Protein AF-A0AA50WUF5-F1 (afdb_monomer)

Solvent-accessible surface area (backbone atoms only — not comparable to full-atom values): 9816 Å² total; per-residue (Å²): 134,80,92,55,94,69,92,58,97,55,48,72,64,52,50,52,52,47,51,54,52,47,39,70,76,68,34,81,73,72,69,80,71,78,75,94,75,90,90,79,94,76,94,74,91,75,82,83,74,83,72,83,68,77,76,70,78,76,73,80,79,81,84,74,58,58,71,57,54,52,48,53,53,51,52,51,52,47,52,75,73,39,92,47,45,69,60,32,51,54,57,56,68,69,51,87,71,57,95,78,47,63,50,56,52,52,50,50,52,50,52,60,49,67,72,42,96,62,89,59,70,53,55,59,53,35,53,50,51,48,38,71,75,39,68,77,50,44,59,46,51,55,50,51,52,53,51,52,64,75,73,106

Mean predicted aligned error: 15.77 Å

Structure (mmCIF, N/CA/C/O backbone):
data_AF-A0AA50WUF5-F1
#
_entry.id   AF-A0AA50WUF5-F1
#
loop_
_atom_site.group_PDB
_atom_site.id
_atom_site.type_symbol
_atom_site.label_atom_id
_atom_site.label_alt_id
_atom_site.label_comp_id
_atom_site.label_asym_id
_atom_site.label_entity_id
_atom_site.label_seq_id
_atom_site.pdbx_PDB_ins_code
_atom_site.Cartn_x
_atom_site.Cartn_y
_atom_site.Cartn_z
_atom_site.occupancy
_atom_site.B_iso_or_equiv
_atom_site.auth_seq_id
_atom_site.auth_comp_id
_atom_site.auth_asym_id
_atom_site.auth_atom_id
_atom_site.pdbx_PDB_model_num
ATOM 1 N N . ILE A 1 1 ? -40.515 23.391 14.500 1.00 57.47 1 ILE A N 1
ATOM 2 C CA . ILE A 1 1 ? -40.532 24.456 15.541 1.00 57.47 1 ILE A CA 1
ATOM 3 C C . ILE A 1 1 ? -40.139 23.826 16.877 1.00 57.47 1 ILE A C 1
ATOM 5 O O . ILE A 1 1 ? -40.930 23.813 17.814 1.00 57.47 1 ILE A O 1
ATOM 9 N N . THR A 1 2 ? -38.950 23.233 16.916 1.00 65.38 2 THR A N 1
ATOM 10 C CA . THR A 1 2 ? -38.366 22.548 18.081 1.00 65.38 2 THR A CA 1
ATOM 11 C C . THR A 1 2 ? -37.285 23.400 18.749 1.00 65.38 2 THR A C 1
ATOM 13 O O . THR A 1 2 ? -36.990 23.178 19.910 1.00 65.38 2 THR A O 1
ATOM 16 N N . ASP A 1 3 ? -36.791 24.439 18.068 1.00 73.56 3 ASP A N 1
ATOM 17 C CA . ASP A 1 3 ? -35.808 25.406 18.589 1.00 73.56 3 ASP A CA 1
ATOM 18 C C . ASP A 1 3 ? -36.419 26.578 19.382 1.00 73.56 3 ASP A C 1
ATOM 20 O O . ASP A 1 3 ? -35.781 27.609 19.569 1.00 73.56 3 ASP A O 1
ATOM 24 N N . VAL A 1 4 ? -37.682 26.478 19.809 1.00 82.56 4 VAL A N 1
ATOM 25 C CA . VAL A 1 4 ? -38.348 27.532 20.593 1.00 82.56 4 VAL A CA 1
ATOM 26 C C . VAL A 1 4 ? -38.944 26.906 21.839 1.00 82.56 4 VAL A C 1
ATOM 28 O O . VAL A 1 4 ? -39.746 25.978 21.724 1.00 82.56 4 VAL A O 1
ATOM 31 N N . PHE A 1 5 ? -38.571 27.441 23.005 1.00 86.12 5 PHE A N 1
ATOM 32 C CA . PHE A 1 5 ? -39.088 27.001 24.296 1.00 86.12 5 PHE A CA 1
ATOM 33 C C . PHE A 1 5 ? -40.611 27.119 24.338 1.00 86.12 5 PHE A C 1
ATOM 35 O O . PHE A 1 5 ? -41.189 28.149 23.977 1.00 86.12 5 PHE A O 1
ATOM 42 N N . LYS A 1 6 ? -41.258 26.042 24.771 1.00 86.19 6 LYS A N 1
ATOM 43 C CA . LYS A 1 6 ? -42.704 25.949 24.934 1.00 86.19 6 LYS A CA 1
ATOM 44 C C . LYS A 1 6 ? -42.992 25.161 26.196 1.00 86.19 6 LYS A C 1
ATOM 46 O O . LYS A 1 6 ? -42.237 24.259 26.542 1.00 86.19 6 LYS A O 1
ATOM 51 N N . PHE A 1 7 ? -44.094 25.508 26.844 1.00 88.12 7 PHE A N 1
ATOM 52 C CA . PHE A 1 7 ? -44.606 24.742 27.967 1.00 88.12 7 PHE A CA 1
ATOM 53 C C . PHE A 1 7 ? -44.947 23.316 27.513 1.00 88.12 7 PHE A C 1
ATOM 55 O O . PHE A 1 7 ? -45.600 23.145 26.480 1.00 88.12 7 PHE A O 1
ATOM 62 N N . ASP A 1 8 ? -44.476 22.326 28.267 1.00 90.00 8 ASP A N 1
ATOM 63 C CA . ASP A 1 8 ? -44.750 20.908 28.044 1.00 90.00 8 ASP A CA 1
ATOM 64 C C . ASP A 1 8 ? -45.626 20.383 29.186 1.00 90.00 8 ASP A C 1
ATOM 66 O O . ASP A 1 8 ? -45.171 20.271 30.323 1.00 90.00 8 ASP A O 1
ATOM 70 N N . ASP A 1 9 ? -46.876 20.033 28.875 1.00 91.19 9 ASP A N 1
ATOM 71 C CA . ASP A 1 9 ? -47.825 19.453 29.835 1.00 91.19 9 ASP A CA 1
ATOM 72 C C . ASP A 1 9 ? -47.337 18.105 30.408 1.00 91.19 9 ASP A C 1
ATOM 74 O O . ASP A 1 9 ? -47.843 17.648 31.430 1.00 91.19 9 ASP A O 1
ATOM 78 N N . LYS A 1 10 ? -46.371 17.446 29.747 1.00 90.94 10 LYS A N 1
ATOM 79 C CA . LYS A 1 10 ? -45.786 16.155 30.145 1.00 90.94 10 LYS A CA 1
ATOM 80 C C . LYS A 1 10 ? -44.330 16.271 30.592 1.00 90.94 10 LYS A C 1
ATOM 82 O O . LYS A 1 10 ? -43.596 15.282 30.533 1.00 90.94 10 LYS A O 1
ATOM 87 N N . TYR A 1 11 ? -43.915 17.457 31.033 1.00 89.06 11 TYR A N 1
ATOM 88 C CA . TYR A 1 11 ? -42.544 17.725 31.461 1.00 89.06 11 TYR A CA 1
ATOM 89 C C . TYR A 1 11 ? -42.022 16.674 32.453 1.00 89.06 11 TYR A C 1
ATOM 91 O O . TYR A 1 11 ? -40.993 16.061 32.188 1.00 89.06 11 TYR A O 1
ATOM 99 N N . GLU A 1 12 ? -42.773 16.385 33.522 1.00 89.38 12 GLU A N 1
ATOM 100 C CA . GLU A 1 12 ? -42.363 15.427 34.563 1.00 89.38 12 GLU A CA 1
ATOM 101 C C . GLU A 1 12 ? -42.099 14.018 34.003 1.00 89.38 12 GLU A C 1
ATOM 103 O O . GLU A 1 12 ? -41.087 13.392 34.318 1.00 89.38 12 GLU A O 1
ATOM 108 N N . GLU A 1 13 ? -42.970 13.513 33.121 1.00 91.94 13 GLU A N 1
ATOM 109 C CA . GLU A 1 13 ? -42.787 12.193 32.503 1.00 91.94 13 GLU A CA 1
ATOM 110 C C . GLU A 1 13 ? -41.588 12.163 31.548 1.00 91.94 13 GLU A C 1
ATOM 112 O O . GLU A 1 13 ? -40.880 11.157 31.453 1.00 91.94 13 GLU A O 1
ATOM 117 N N . ASN A 1 14 ? -41.390 13.238 30.784 1.00 88.12 14 ASN A N 1
ATOM 118 C CA . ASN A 1 14 ? -40.313 13.338 29.805 1.00 88.12 14 ASN A CA 1
ATOM 119 C C . ASN A 1 14 ? -38.953 13.507 30.491 1.00 88.12 14 ASN A C 1
ATOM 121 O O . ASN A 1 14 ? -37.978 12.887 30.065 1.00 88.12 14 ASN A O 1
ATOM 125 N N . GLU A 1 15 ? -38.902 14.262 31.586 1.00 90.56 15 GLU A N 1
ATOM 126 C CA . GLU A 1 15 ? -37.714 14.425 32.418 1.00 90.56 15 GLU A CA 1
ATOM 127 C C . GLU A 1 15 ? -37.311 13.096 33.072 1.00 90.56 15 GLU A C 1
ATOM 129 O O . GLU A 1 15 ? -36.149 12.705 33.004 1.00 90.56 15 GLU A O 1
ATOM 134 N N . GLN A 1 16 ? -38.263 12.331 33.620 1.00 89.38 16 GLN A N 1
ATOM 135 C CA . GLN A 1 16 ? -37.982 11.010 34.201 1.00 89.38 16 GLN A CA 1
ATOM 136 C C . GLN A 1 16 ? -37.456 10.006 33.166 1.00 89.38 16 GLN A C 1
ATOM 138 O O . GLN A 1 16 ? -36.505 9.264 33.438 1.00 89.38 16 GLN A O 1
ATOM 143 N N . LYS A 1 17 ? -38.040 9.990 31.959 1.00 91.06 17 LYS A N 1
ATOM 144 C CA . LYS A 1 17 ? -37.539 9.170 30.842 1.00 91.06 17 LYS A CA 1
ATOM 145 C C . LYS A 1 17 ? -36.128 9.588 30.446 1.00 91.06 17 LYS A C 1
ATOM 147 O O . LYS A 1 17 ? -35.2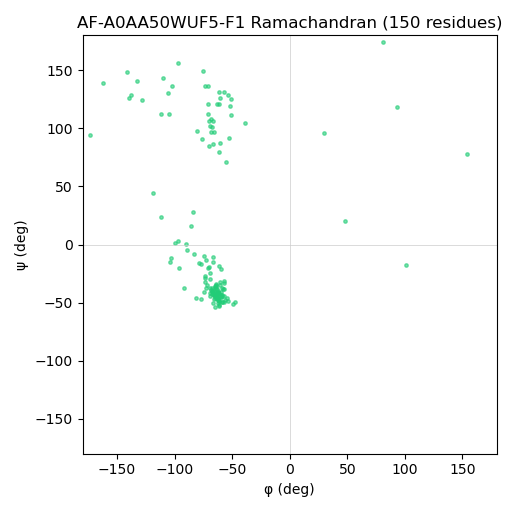88 8.721 30.222 1.00 91.06 17 LYS A O 1
ATOM 152 N N . TYR A 1 18 ? -35.863 10.894 30.396 1.00 86.69 18 TYR A N 1
ATOM 153 C CA . TYR A 1 18 ? -34.540 11.422 30.088 1.00 86.69 18 TYR A CA 1
ATOM 154 C C . TYR A 1 18 ? -33.514 11.046 31.161 1.00 86.69 18 TYR A C 1
ATOM 156 O O . TYR A 1 18 ? -32.456 10.541 30.811 1.00 86.69 18 TYR A O 1
ATOM 164 N N . LYS A 1 19 ? -33.837 11.195 32.452 1.00 87.50 19 LYS A N 1
ATOM 165 C CA . LYS A 1 19 ? -32.963 10.800 33.573 1.00 87.50 19 LYS A CA 1
ATOM 166 C C . LYS A 1 19 ? -32.634 9.312 33.543 1.00 87.50 19 LYS A C 1
ATOM 168 O O . LYS A 1 19 ? -31.473 8.929 33.652 1.00 87.50 19 LYS A O 1
ATOM 173 N N . THR A 1 20 ? -33.643 8.472 33.311 1.00 88.50 20 THR A N 1
ATOM 174 C CA . THR A 1 20 ? -33.460 7.016 33.202 1.00 88.50 20 THR A CA 1
ATOM 175 C C . THR A 1 20 ? -32.530 6.664 32.040 1.00 88.50 20 THR A C 1
ATOM 177 O O . THR A 1 20 ? -31.569 5.921 32.224 1.00 88.50 20 THR A O 1
ATOM 180 N N . LEU A 1 21 ? -32.776 7.247 30.863 1.00 84.75 21 LEU A N 1
ATOM 181 C CA . LEU A 1 21 ? -31.966 7.025 29.666 1.00 84.75 21 LEU A CA 1
ATOM 182 C C . LEU A 1 21 ? -30.539 7.578 29.824 1.00 84.75 21 LEU A C 1
ATOM 184 O O . LEU A 1 21 ? -29.578 6.941 29.410 1.00 84.75 21 LEU A O 1
ATOM 188 N N . SER A 1 22 ? -30.392 8.745 30.451 1.00 83.88 22 SER A N 1
ATOM 189 C CA . SER A 1 22 ? -29.101 9.380 30.729 1.00 83.88 22 SER A CA 1
ATOM 190 C C . SER A 1 22 ? -28.251 8.508 31.650 1.00 83.88 22 SER A C 1
ATOM 192 O O . SER A 1 22 ? -27.105 8.204 31.326 1.00 83.88 22 SER A O 1
ATOM 194 N N . LYS A 1 23 ? -28.838 8.011 32.745 1.00 85.38 23 LYS A N 1
ATOM 195 C CA . LYS A 1 23 ? -28.173 7.111 33.696 1.00 85.38 23 LYS A CA 1
ATOM 196 C C . LYS A 1 23 ? -27.788 5.771 33.065 1.00 85.38 23 LYS A C 1
ATOM 198 O O . LYS A 1 23 ? -26.748 5.216 33.404 1.00 85.38 23 LYS A O 1
ATOM 203 N N . GLU A 1 24 ? -28.604 5.256 32.146 1.00 84.31 24 GLU A N 1
ATOM 204 C CA . GLU A 1 24 ? -28.301 4.033 31.395 1.00 84.31 24 GLU A CA 1
ATOM 205 C C . GLU A 1 24 ? -27.115 4.217 30.435 1.00 84.31 24 GLU A C 1
ATOM 207 O O . GLU A 1 24 ? -26.271 3.329 30.329 1.00 84.31 24 GLU A O 1
ATOM 212 N N . ILE A 1 25 ? -27.031 5.366 29.756 1.00 82.12 25 ILE A N 1
ATOM 213 C CA . ILE A 1 25 ? -26.000 5.632 28.742 1.00 82.12 25 ILE A CA 1
ATOM 214 C C . ILE A 1 25 ? -24.675 6.079 29.373 1.00 82.12 25 ILE A C 1
ATOM 216 O O . ILE A 1 25 ? -23.616 5.613 28.958 1.00 82.12 25 ILE A O 1
ATOM 220 N N . LEU A 1 26 ? -24.723 7.005 30.334 1.00 79.00 26 LEU A N 1
ATOM 221 C CA . LEU A 1 26 ? -23.547 7.690 30.885 1.00 79.00 26 LEU A CA 1
ATOM 222 C C . LEU A 1 26 ? -23.118 7.159 32.262 1.00 79.00 26 LEU A C 1
ATOM 224 O O . LEU A 1 26 ? -22.015 7.464 32.705 1.00 79.00 26 LEU A O 1
ATOM 228 N N . GLY A 1 27 ? -23.943 6.343 32.922 1.00 68.50 27 GLY A N 1
ATOM 229 C CA . GLY A 1 27 ? -23.699 5.886 34.293 1.00 68.50 27 GLY A CA 1
ATOM 230 C C . GLY A 1 27 ? -24.114 6.911 35.358 1.00 68.50 27 GLY A C 1
ATOM 231 O O . GLY A 1 27 ? -24.527 8.030 35.056 1.00 68.50 27 GLY A O 1
ATOM 232 N N . SER A 1 28 ? -24.037 6.515 36.633 1.00 62.28 28 SER A N 1
ATOM 233 C CA . SER A 1 28 ? -24.455 7.317 37.799 1.00 62.28 28 SER A CA 1
ATOM 234 C C . SER A 1 28 ? -23.610 8.569 38.064 1.00 62.28 28 SER A C 1
ATOM 236 O O . SER A 1 28 ? -24.027 9.407 38.854 1.00 62.28 28 SER A O 1
ATOM 238 N N . GLU A 1 29 ? -22.468 8.735 37.392 1.00 55.31 29 GLU A N 1
ATOM 239 C CA . GLU A 1 29 ? -21.614 9.930 37.495 1.00 55.31 29 GLU A CA 1
ATOM 240 C C . GLU A 1 29 ? -22.203 11.173 36.810 1.00 55.31 29 GLU A C 1
ATOM 242 O O . GLU A 1 29 ? -21.731 12.278 37.047 1.00 55.31 29 GLU A O 1
ATOM 247 N N . ALA A 1 30 ? -23.239 11.032 35.978 1.00 52.88 30 ALA A N 1
ATOM 248 C CA . ALA A 1 30 ? -23.829 12.170 35.270 1.00 52.88 30 ALA A CA 1
ATOM 249 C C . ALA A 1 30 ? -24.696 13.089 36.158 1.00 52.88 30 ALA A C 1
ATOM 251 O O . ALA A 1 30 ? -25.087 14.161 35.702 1.00 52.88 30 ALA A O 1
ATOM 252 N N . GLU A 1 31 ? -25.007 12.687 37.398 1.00 53.62 31 GLU A N 1
ATOM 253 C CA . GLU A 1 31 ? -25.853 13.467 38.320 1.00 53.62 31 GLU A CA 1
ATOM 254 C C . GLU A 1 31 ? -25.052 14.268 39.367 1.00 53.62 31 GLU A C 1
ATOM 256 O O . GLU A 1 31 ? -25.643 14.994 40.155 1.00 53.62 31 GLU A O 1
ATOM 261 N N . SER A 1 32 ? -23.713 14.232 39.351 1.00 50.78 32 SER A N 1
ATOM 262 C CA . SER A 1 32 ? -22.855 15.048 40.238 1.00 50.78 32 SER A CA 1
ATOM 263 C C . SER A 1 32 ? -22.605 16.474 39.713 1.00 50.78 32 SER A C 1
ATOM 265 O O . SER A 1 32 ? -21.582 17.096 39.993 1.00 50.78 32 SER A O 1
ATOM 267 N N . GLY A 1 33 ? -23.550 16.998 38.932 1.00 47.78 33 GLY A N 1
ATOM 268 C CA . GLY A 1 33 ? -23.550 18.357 38.396 1.00 47.78 33 GLY A CA 1
ATOM 269 C C . GLY A 1 33 ? -24.751 19.158 38.887 1.00 47.78 33 GLY A C 1
ATOM 270 O O . GLY A 1 33 ? -25.410 19.804 38.076 1.00 47.78 33 GLY A O 1
ATOM 271 N N . GLU A 1 34 ? -25.079 19.076 40.180 1.00 44.16 34 GLU A N 1
ATOM 272 C CA . GLU A 1 34 ? -26.062 19.972 40.793 1.00 44.16 34 GLU A CA 1
ATOM 273 C C . GLU A 1 34 ? -25.489 21.399 40.879 1.00 44.16 34 GLU A C 1
ATOM 275 O O . GLU A 1 34 ? -24.569 21.692 41.635 1.00 44.16 34 GLU A O 1
ATOM 280 N N . GLU A 1 35 ? -26.020 22.243 39.995 1.00 39.78 35 GLU A N 1
ATOM 281 C CA . GLU A 1 35 ? -26.230 23.694 40.085 1.00 39.78 35 GLU A CA 1
ATOM 282 C C . GLU A 1 35 ? -25.256 24.526 40.950 1.00 39.78 35 GLU A C 1
ATOM 284 O O . GLU A 1 35 ? -25.460 24.752 42.141 1.00 39.78 35 GLU A O 1
ATOM 289 N N . ASP A 1 36 ? -24.247 25.111 40.294 1.00 40.56 36 ASP A N 1
ATOM 290 C CA . ASP A 1 36 ? -23.452 26.221 40.835 1.00 40.56 36 ASP A CA 1
ATOM 291 C C . ASP A 1 36 ? -24.317 27.499 40.935 1.00 40.56 36 ASP A C 1
ATOM 293 O O . ASP A 1 36 ? -24.663 28.131 39.932 1.00 40.56 36 ASP A O 1
ATOM 297 N N . GLY A 1 37 ? -24.674 27.877 42.166 1.00 36.06 37 GLY A N 1
ATOM 298 C CA . GLY A 1 37 ? -25.304 29.150 42.530 1.00 36.06 37 GLY A CA 1
ATOM 299 C C . GLY A 1 37 ? -25.177 29.420 44.041 1.00 36.06 37 GLY A C 1
ATOM 300 O O . GLY A 1 37 ? -25.277 28.487 44.828 1.00 36.06 37 GLY A O 1
ATOM 301 N N . PRO A 1 38 ? -24.891 30.662 44.484 1.00 53.97 38 PRO A N 1
ATOM 302 C CA . PRO A 1 38 ? -23.829 30.902 45.463 1.00 53.97 38 PRO A CA 1
ATOM 303 C C . PRO A 1 38 ? -24.283 31.030 46.930 1.00 53.97 38 PRO A C 1
ATOM 305 O O . PRO A 1 38 ? -25.367 31.530 47.213 1.00 53.97 38 PRO A O 1
ATOM 308 N N . ASP A 1 39 ? -23.319 30.750 47.817 1.00 41.38 39 ASP A N 1
ATOM 309 C CA . ASP A 1 39 ? -23.209 31.118 49.244 1.00 41.38 39 ASP A CA 1
ATOM 310 C C . ASP A 1 39 ? -23.735 30.113 50.290 1.00 41.38 39 ASP A C 1
ATOM 312 O O . ASP A 1 39 ? -24.925 29.825 50.379 1.00 41.38 39 ASP A O 1
ATOM 316 N N . GLY A 1 40 ? -22.823 29.632 51.148 1.00 36.78 40 GLY A N 1
ATOM 317 C CA . GLY A 1 40 ? -23.166 28.820 52.320 1.00 36.78 40 GLY A CA 1
ATOM 318 C C . GLY A 1 40 ? -22.062 27.880 52.808 1.00 36.78 40 GLY A C 1
ATOM 319 O O . GLY A 1 40 ? -22.120 26.679 52.586 1.00 36.78 40 GLY A O 1
ATOM 320 N N . SER A 1 41 ? -21.064 28.420 53.510 1.00 49.22 41 SER A N 1
ATOM 321 C CA . SER A 1 41 ? -20.072 27.655 54.284 1.00 49.22 41 SER A CA 1
ATOM 322 C C . SER A 1 41 ? -20.723 26.636 55.236 1.00 49.22 41 SER A C 1
ATOM 324 O O . SER A 1 41 ? -21.460 27.035 56.136 1.00 49.22 41 SER A O 1
ATOM 326 N N . GLY A 1 42 ? -20.343 25.360 55.134 1.00 34.16 42 GLY A N 1
ATOM 327 C CA . GLY A 1 42 ? -20.669 24.327 56.121 1.00 34.16 42 GLY A CA 1
ATOM 328 C C . GLY A 1 42 ? -19.970 23.002 55.823 1.00 34.16 42 GLY A C 1
ATOM 329 O O . GLY A 1 42 ? -20.469 22.207 55.039 1.00 34.16 42 GLY A O 1
ATOM 330 N N . SER A 1 43 ? -18.801 22.783 56.430 1.00 46.25 43 SER A N 1
ATOM 331 C CA . SER A 1 43 ? -18.150 21.471 56.490 1.00 46.25 43 SER A CA 1
ATOM 332 C C . SER A 1 43 ? -19.037 20.482 57.231 1.00 46.25 43 SER A C 1
ATOM 334 O O . SER A 1 43 ? -19.256 20.710 58.416 1.00 46.25 43 SER A O 1
ATOM 336 N N . GLU A 1 44 ? -19.431 19.376 56.598 1.00 34.72 44 GLU A N 1
ATOM 337 C CA . GLU A 1 44 ? -19.709 18.119 57.299 1.00 34.72 44 GLU A CA 1
ATOM 338 C C . GLU A 1 44 ? -19.134 16.937 56.510 1.00 34.72 44 GLU A C 1
ATOM 340 O O . GLU A 1 44 ? -19.284 16.817 55.294 1.00 34.72 44 GLU A O 1
ATOM 345 N N . GLU A 1 45 ? -18.367 16.132 57.240 1.00 45.50 45 GLU A N 1
ATOM 346 C CA . GLU A 1 45 ? -17.604 14.981 56.782 1.00 45.50 45 GLU A CA 1
ATOM 347 C C . GLU A 1 45 ? -18.557 13.913 56.240 1.00 45.50 45 GLU A C 1
ATOM 349 O O . GLU A 1 45 ? -19.442 13.446 56.952 1.00 45.50 45 GLU A O 1
ATOM 354 N N . SER A 1 46 ? -18.391 13.546 54.969 1.00 35.09 46 SER A N 1
ATOM 355 C CA . SER A 1 46 ? -19.123 12.437 54.360 1.00 35.09 46 SER A CA 1
ATOM 356 C C . SER A 1 46 ? -18.167 11.265 54.221 1.00 35.09 46 SER A C 1
ATOM 358 O O . SER A 1 46 ? -17.170 11.345 53.507 1.00 35.09 46 SER A O 1
ATOM 360 N N . GLU A 1 47 ? -18.455 10.224 54.995 1.00 36.91 47 GLU A N 1
ATOM 361 C CA . GLU A 1 47 ? -17.761 8.945 55.017 1.00 36.91 47 GLU A CA 1
ATOM 362 C C . GLU A 1 47 ? -17.663 8.392 53.588 1.00 36.91 47 GLU A C 1
ATOM 364 O O . GLU A 1 47 ? -18.674 8.183 52.917 1.00 36.91 47 GLU A O 1
ATOM 369 N N . GLU A 1 48 ? -16.430 8.204 53.114 1.00 33.59 48 GLU A N 1
ATOM 370 C CA . GLU A 1 48 ? -16.124 7.549 51.844 1.00 33.59 48 GLU A CA 1
ATOM 371 C C . GLU A 1 48 ? -16.525 6.070 51.959 1.00 33.59 48 GLU A C 1
ATOM 373 O O . GLU A 1 48 ? -15.723 5.214 52.339 1.00 33.59 48 GLU A O 1
ATOM 378 N N . GLU A 1 49 ? -17.792 5.755 51.678 1.00 35.72 49 GLU A N 1
ATOM 379 C CA . GLU A 1 49 ? -18.159 4.390 51.324 1.00 35.72 49 GLU A CA 1
ATOM 380 C C . GLU A 1 49 ? -17.502 4.075 49.979 1.00 35.72 49 GLU A C 1
ATOM 382 O O . GLU A 1 49 ? -17.899 4.571 48.924 1.00 35.72 49 GLU A O 1
ATOM 387 N N . GLU A 1 50 ? -16.451 3.259 50.044 1.00 40.06 50 GLU A N 1
ATOM 388 C CA . GLU A 1 50 ? -15.871 2.564 48.903 1.00 40.06 50 GLU A CA 1
ATOM 389 C C . GLU A 1 50 ? -16.923 1.620 48.300 1.00 40.06 50 GLU A C 1
ATOM 391 O O . GLU A 1 50 ? -16.924 0.410 48.540 1.00 40.06 50 GLU A O 1
ATOM 396 N N . GLU A 1 51 ? -17.845 2.166 47.505 1.00 35.78 51 GLU A N 1
ATOM 397 C CA . GLU A 1 51 ? -18.538 1.366 46.509 1.00 35.78 51 GLU A CA 1
ATOM 398 C C . GLU A 1 51 ? -17.511 0.996 45.438 1.00 35.78 51 GLU A C 1
ATOM 400 O O . GLU A 1 51 ? -17.137 1.798 44.578 1.00 35.78 51 GLU A O 1
ATOM 405 N N . ASP A 1 52 ? -17.054 -0.255 45.530 1.00 39.69 52 ASP A N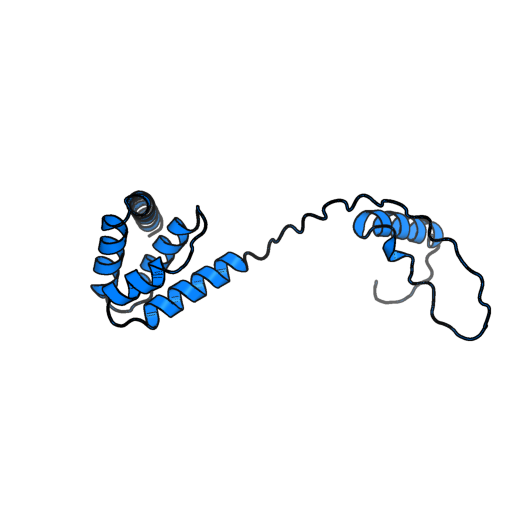 1
ATOM 406 C CA . ASP A 1 52 ? -16.426 -1.055 44.479 1.00 39.69 52 ASP A CA 1
ATOM 407 C C . ASP A 1 52 ? -17.374 -1.116 43.270 1.00 39.69 52 ASP A C 1
ATOM 409 O O . ASP A 1 52 ? -18.045 -2.108 42.983 1.00 39.69 52 ASP A O 1
ATOM 413 N N . GLY A 1 53 ? -17.504 0.021 42.590 1.00 40.38 53 GLY A N 1
ATOM 414 C CA . GLY A 1 53 ? -18.208 0.158 41.339 1.00 40.38 53 GLY A CA 1
ATOM 415 C C . GLY A 1 53 ? -17.396 -0.590 40.308 1.00 40.38 53 GLY A C 1
ATOM 416 O O . GLY A 1 53 ? -16.416 -0.058 39.781 1.00 40.38 53 GLY A O 1
ATOM 417 N N . GLU A 1 54 ? -17.797 -1.837 40.051 1.00 45.38 54 GLU A N 1
ATOM 418 C CA . GLU A 1 54 ? -17.364 -2.627 38.910 1.00 45.38 54 GLU A CA 1
ATOM 419 C C . GLU A 1 54 ? -17.280 -1.690 37.705 1.00 45.38 54 GLU A C 1
ATOM 421 O O . GLU A 1 54 ? -18.301 -1.270 37.149 1.00 45.38 54 GLU A O 1
ATOM 426 N N . LYS A 1 55 ? -16.050 -1.320 37.327 1.00 51.25 55 LYS A N 1
ATOM 427 C CA . LYS A 1 55 ? -15.762 -0.612 36.085 1.00 51.25 55 LYS A CA 1
ATOM 428 C C . LYS A 1 55 ? -16.241 -1.538 34.985 1.00 51.25 55 LYS A C 1
ATOM 430 O O . LYS A 1 55 ? -15.479 -2.381 34.515 1.00 51.25 55 LYS A O 1
ATOM 435 N N . LYS A 1 56 ? -17.523 -1.435 34.617 1.00 54.22 56 LYS A N 1
ATOM 436 C CA . LYS A 1 56 ? -18.044 -2.016 33.389 1.00 54.22 56 LYS A CA 1
ATOM 437 C C . LYS A 1 56 ? -17.091 -1.513 32.337 1.00 54.22 56 LYS A C 1
ATOM 439 O O . LYS A 1 56 ? -17.007 -0.307 32.125 1.00 54.22 56 LYS A O 1
ATOM 444 N N . ASP A 1 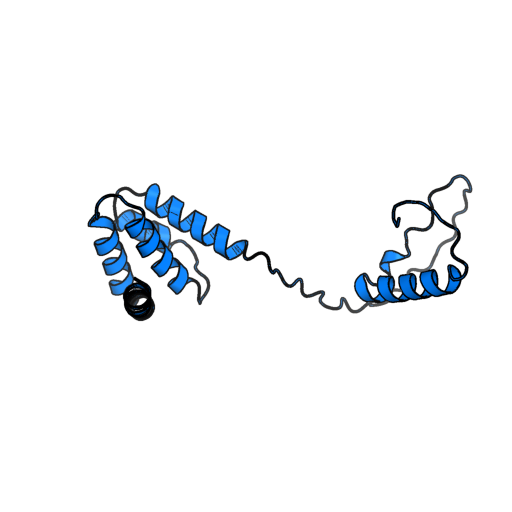57 ? -16.317 -2.441 31.796 1.00 55.84 57 ASP A N 1
ATOM 445 C CA . ASP A 1 57 ? -15.384 -2.222 30.714 1.00 55.84 57 ASP A CA 1
ATOM 446 C C . ASP A 1 57 ? -16.187 -1.556 29.596 1.00 55.84 57 ASP A C 1
ATOM 448 O O . ASP A 1 57 ? -16.906 -2.215 28.841 1.00 55.84 57 ASP A O 1
ATOM 452 N N . MET A 1 58 ? -16.208 -0.219 29.591 1.00 60.00 58 MET A N 1
ATOM 453 C CA . MET A 1 58 ? -16.828 0.567 28.543 1.00 60.00 58 MET A CA 1
ATOM 454 C C . MET A 1 58 ? -15.921 0.348 27.348 1.00 60.00 58 MET A C 1
ATOM 456 O O . MET A 1 58 ? -14.967 1.088 27.117 1.00 60.00 58 MET A O 1
ATOM 460 N N . MET A 1 59 ? -16.175 -0.747 26.636 1.00 67.25 59 MET A N 1
ATOM 461 C CA . MET A 1 59 ? -15.429 -1.141 25.463 1.00 67.25 59 MET A CA 1
ATOM 462 C C . MET A 1 59 ? -15.692 -0.072 24.406 1.00 67.25 59 MET A C 1
ATOM 464 O O . MET A 1 59 ? -16.735 -0.062 23.751 1.00 67.25 59 MET A O 1
ATOM 468 N N . ILE A 1 60 ? -14.776 0.889 24.290 1.00 76.94 60 ILE A N 1
ATOM 469 C CA . ILE A 1 60 ? -14.855 1.949 23.289 1.00 76.94 60 ILE A CA 1
ATOM 470 C C . ILE A 1 60 ? -14.667 1.279 21.928 1.00 76.94 60 ILE A C 1
ATOM 472 O O . ILE A 1 60 ? -13.554 0.931 21.529 1.00 76.94 60 ILE A O 1
ATOM 476 N N . ILE A 1 61 ? -15.775 1.060 21.221 1.00 75.06 61 ILE A N 1
ATOM 477 C CA . ILE A 1 61 ? -15.758 0.519 19.864 1.00 75.06 61 ILE A CA 1
ATOM 478 C C . ILE A 1 61 ? -15.429 1.668 18.913 1.00 75.06 61 ILE A C 1
ATOM 480 O O . ILE A 1 61 ? -16.299 2.448 18.523 1.00 75.06 61 ILE A O 1
ATOM 484 N N . ASP A 1 62 ? -14.158 1.763 18.537 1.00 73.50 62 ASP A N 1
ATOM 485 C CA . ASP A 1 62 ? -13.698 2.717 17.535 1.00 73.50 62 ASP A CA 1
ATOM 486 C C . ASP A 1 62 ? -14.188 2.314 16.132 1.00 73.50 62 ASP A C 1
ATOM 488 O O . ASP A 1 62 ? -13.763 1.306 15.567 1.00 73.50 62 ASP A O 1
ATOM 492 N N . LYS A 1 63 ? -15.094 3.118 15.563 1.00 79.56 63 LYS A N 1
ATOM 493 C CA . LYS A 1 63 ? -15.613 2.966 14.191 1.00 79.56 63 LYS A CA 1
ATOM 494 C C . LYS A 1 63 ? -14.901 3.858 13.167 1.00 79.56 63 LYS A C 1
ATOM 496 O O . LYS A 1 63 ? -15.325 3.906 12.019 1.00 79.56 63 LYS A O 1
ATOM 501 N N . THR A 1 64 ? -13.875 4.608 13.567 1.00 77.25 64 THR A N 1
ATOM 502 C CA . THR A 1 64 ? -13.289 5.671 12.732 1.00 77.25 64 THR A CA 1
ATOM 503 C C . THR A 1 64 ? -12.141 5.208 11.830 1.00 77.25 64 THR A C 1
ATOM 505 O O . THR A 1 64 ? -11.589 6.026 11.100 1.00 77.25 64 THR A O 1
ATOM 508 N N . GLU A 1 65 ? -11.770 3.919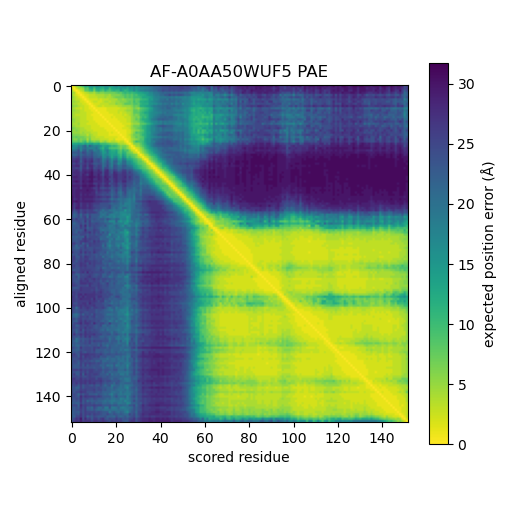 11.866 1.00 82.88 65 GLU A N 1
ATOM 509 C CA . GLU A 1 65 ? -10.673 3.307 11.081 1.00 82.88 65 GLU A CA 1
ATOM 510 C C . GLU A 1 65 ? -9.344 4.098 11.119 1.00 82.88 65 GLU A C 1
ATOM 512 O O . GLU A 1 65 ? -8.455 3.917 10.283 1.00 82.88 65 GLU A O 1
ATOM 517 N N . THR A 1 66 ? -9.163 4.964 12.119 1.00 86.56 66 THR A N 1
ATOM 518 C CA . THR A 1 66 ? -8.055 5.932 12.201 1.00 86.56 66 THR A CA 1
ATOM 519 C C . THR A 1 66 ? -6.693 5.252 12.188 1.00 86.56 66 THR A C 1
ATOM 521 O O . THR A 1 66 ? -5.759 5.725 11.537 1.00 86.56 66 THR A O 1
ATOM 524 N N . ASN A 1 67 ? -6.592 4.097 12.843 1.00 85.69 67 ASN A N 1
ATOM 525 C CA . ASN A 1 67 ? -5.386 3.277 12.864 1.00 85.69 67 ASN A CA 1
ATOM 526 C C . ASN A 1 67 ? -4.994 2.752 11.471 1.00 85.69 67 ASN A C 1
ATOM 528 O O . ASN A 1 67 ? -3.806 2.730 11.145 1.00 85.69 67 ASN A O 1
ATOM 532 N N . LEU A 1 68 ? -5.964 2.364 10.635 1.00 87.50 68 LEU A N 1
ATOM 533 C CA . LEU A 1 68 ? -5.701 1.903 9.266 1.00 87.50 68 LEU A CA 1
ATOM 534 C C . LEU A 1 68 ? -5.231 3.063 8.387 1.00 87.50 68 LEU A C 1
ATOM 536 O O . LEU A 1 68 ? -4.229 2.946 7.684 1.00 87.50 68 LEU A O 1
ATOM 540 N N . VAL A 1 69 ? -5.888 4.220 8.487 1.00 90.75 69 VAL A N 1
ATOM 541 C CA . VAL A 1 69 ? -5.492 5.425 7.739 1.00 90.75 69 VAL A CA 1
ATOM 542 C C . VAL A 1 69 ? -4.082 5.883 8.127 1.00 90.75 69 VAL A C 1
ATOM 544 O O . VAL A 1 69 ? -3.272 6.221 7.259 1.00 90.75 69 VAL A O 1
ATOM 547 N N . ALA A 1 70 ? -3.749 5.857 9.420 1.00 90.88 70 ALA A N 1
ATOM 548 C CA . ALA A 1 70 ? -2.410 6.185 9.903 1.00 90.88 70 ALA A CA 1
ATOM 549 C C . ALA A 1 70 ? -1.348 5.211 9.361 1.00 90.88 70 ALA A C 1
ATOM 551 O O . ALA A 1 70 ? -0.269 5.646 8.940 1.00 90.88 70 ALA A O 1
ATOM 552 N N . LEU A 1 71 ? -1.664 3.912 9.318 1.00 91.19 71 LEU A N 1
ATOM 553 C CA . LEU A 1 71 ? -0.796 2.891 8.736 1.00 91.19 71 LEU A CA 1
ATOM 554 C C . LEU A 1 71 ? -0.544 3.157 7.245 1.00 91.19 71 LEU A C 1
ATOM 556 O O . LEU A 1 71 ? 0.616 3.276 6.843 1.00 91.19 71 LEU A O 1
ATOM 560 N N . ARG A 1 72 ? -1.607 3.337 6.449 1.00 93.44 72 ARG A N 1
ATOM 561 C CA . ARG A 1 72 ? -1.520 3.654 5.011 1.00 93.44 72 ARG A CA 1
ATOM 562 C C . ARG A 1 72 ? -0.638 4.869 4.753 1.00 93.44 72 ARG A C 1
ATOM 564 O O . ARG A 1 72 ? 0.291 4.813 3.948 1.00 93.44 72 ARG A O 1
ATOM 571 N N . ARG A 1 73 ? -0.866 5.953 5.501 1.00 93.31 73 ARG A N 1
ATOM 572 C CA . ARG A 1 73 ? -0.071 7.183 5.395 1.00 93.31 73 ARG A CA 1
ATOM 573 C C . ARG A 1 73 ? 1.406 6.938 5.696 1.00 93.31 73 ARG A C 1
ATOM 575 O O . ARG A 1 73 ? 2.268 7.477 5.007 1.00 93.31 73 ARG A O 1
ATOM 582 N N . THR A 1 74 ? 1.706 6.127 6.705 1.00 93.25 74 THR A N 1
ATOM 583 C CA . THR A 1 74 ? 3.091 5.823 7.090 1.00 93.25 74 THR A CA 1
ATOM 584 C C . THR A 1 74 ? 3.799 5.005 6.011 1.00 93.25 74 THR A C 1
ATOM 586 O O . THR A 1 74 ? 4.935 5.322 5.653 1.00 93.25 74 THR A O 1
ATOM 589 N N . ILE A 1 75 ? 3.120 4.005 5.440 1.00 93.69 75 ILE A N 1
ATOM 590 C CA . ILE A 1 75 ? 3.649 3.185 4.342 1.00 93.69 75 ILE A CA 1
ATOM 591 C C . ILE A 1 75 ? 3.915 4.060 3.112 1.00 93.69 75 ILE A C 1
ATOM 593 O O . ILE A 1 75 ? 5.033 4.067 2.601 1.00 93.69 75 ILE A O 1
ATOM 597 N N . TYR A 1 76 ? 2.933 4.866 2.700 1.00 94.31 76 TYR A N 1
ATOM 598 C CA . TYR A 1 76 ? 3.046 5.771 1.553 1.00 94.31 76 TYR A CA 1
ATOM 599 C C . TYR A 1 76 ? 4.231 6.736 1.686 1.00 94.31 76 TYR A C 1
ATOM 601 O O . TYR A 1 76 ? 5.041 6.885 0.771 1.00 94.31 76 TYR A O 1
ATOM 609 N N . LEU A 1 77 ? 4.380 7.373 2.853 1.00 94.19 77 LEU A N 1
ATOM 610 C CA . LEU A 1 77 ? 5.499 8.282 3.111 1.00 94.19 77 LEU A CA 1
ATOM 611 C C . LEU A 1 77 ? 6.845 7.548 3.117 1.00 94.19 77 LEU A C 1
ATOM 613 O O . LEU A 1 77 ? 7.844 8.092 2.650 1.00 94.19 77 LEU A O 1
ATOM 617 N N . THR A 1 78 ? 6.889 6.314 3.617 1.00 93.81 78 THR A N 1
ATOM 618 C CA . THR A 1 78 ? 8.115 5.504 3.638 1.00 93.81 78 THR A CA 1
ATOM 619 C C . THR A 1 78 ? 8.547 5.103 2.230 1.00 93.81 78 THR A C 1
ATOM 621 O O . THR A 1 78 ? 9.738 5.161 1.920 1.00 93.81 78 THR A O 1
ATOM 624 N N . ILE A 1 79 ? 7.594 4.748 1.365 1.00 93.00 79 ILE A N 1
ATOM 625 C CA . ILE A 1 79 ? 7.847 4.421 -0.042 1.00 93.00 79 ILE A CA 1
ATOM 626 C C . ILE A 1 79 ? 8.356 5.658 -0.785 1.00 93.00 79 ILE A C 1
ATOM 628 O O . ILE A 1 79 ? 9.455 5.628 -1.327 1.00 93.00 79 ILE A O 1
ATOM 632 N N . ASN A 1 80 ? 7.630 6.776 -0.715 1.00 89.88 80 ASN A N 1
ATOM 633 C CA . ASN A 1 80 ? 7.980 7.993 -1.456 1.00 89.88 80 ASN A CA 1
ATOM 634 C C . ASN A 1 80 ? 9.230 8.723 -0.945 1.00 89.88 80 ASN A C 1
ATOM 636 O O . ASN A 1 80 ? 9.807 9.534 -1.663 1.00 89.88 80 ASN A O 1
ATOM 640 N N . SER A 1 81 ? 9.647 8.474 0.298 1.00 92.50 81 SER A N 1
ATOM 641 C CA . SER A 1 81 ? 10.901 9.017 0.841 1.00 92.50 81 SER A CA 1
ATOM 642 C C . SER A 1 81 ? 12.116 8.123 0.589 1.00 92.50 81 SER A C 1
ATOM 644 O O . SER A 1 81 ? 13.231 8.503 0.950 1.00 92.50 81 SER A O 1
ATOM 646 N N . SER A 1 82 ? 11.926 6.937 0.007 1.00 92.06 82 SER A N 1
ATOM 647 C CA . SER A 1 82 ? 13.007 5.994 -0.278 1.00 92.06 82 SER A CA 1
ATOM 648 C C . SER A 1 82 ? 13.381 6.044 -1.756 1.00 92.06 82 SER A C 1
ATOM 650 O O . SER A 1 82 ? 12.513 6.078 -2.619 1.00 92.06 82 SER A O 1
ATOM 652 N N . LEU A 1 83 ? 14.684 6.043 -2.045 1.00 88.31 83 LEU A N 1
ATOM 653 C CA . LEU A 1 83 ? 15.190 6.056 -3.421 1.00 88.31 83 LEU A CA 1
ATOM 654 C C . LEU A 1 83 ? 15.434 4.637 -3.952 1.00 88.31 83 LEU A C 1
ATOM 656 O O . LEU A 1 83 ? 15.192 4.359 -5.123 1.00 88.31 83 LEU A O 1
ATOM 660 N N . ASP A 1 84 ? 15.922 3.746 -3.085 1.00 91.94 84 ASP A N 1
ATOM 661 C CA . ASP A 1 84 ? 16.247 2.362 -3.424 1.00 91.94 84 ASP A CA 1
ATOM 662 C C . ASP A 1 84 ? 15.261 1.381 -2.771 1.00 91.94 84 ASP A C 1
ATOM 664 O O . ASP A 1 84 ? 14.795 1.584 -1.641 1.00 91.94 84 ASP A O 1
ATOM 668 N N . PHE A 1 85 ? 14.927 0.307 -3.489 1.00 91.44 85 PHE A N 1
ATOM 669 C CA . PHE A 1 85 ? 13.961 -0.689 -3.029 1.00 91.44 85 PHE A CA 1
ATOM 670 C C . PHE A 1 85 ? 14.497 -1.502 -1.842 1.00 91.44 85 PHE A C 1
ATOM 672 O O . PHE A 1 85 ? 13.708 -1.918 -0.993 1.00 91.44 85 PHE A O 1
ATOM 679 N N . GLU A 1 86 ? 15.815 -1.711 -1.731 1.00 91.94 86 GLU A N 1
ATOM 680 C CA . GLU A 1 86 ? 16.407 -2.432 -0.599 1.00 91.94 86 GLU A CA 1
ATOM 681 C C . GLU A 1 86 ? 16.309 -1.620 0.693 1.00 91.94 86 GLU A C 1
ATOM 683 O O . GLU A 1 86 ? 15.955 -2.154 1.750 1.00 91.94 86 GLU A O 1
ATOM 688 N N . GLU A 1 87 ? 16.568 -0.313 0.606 1.00 93.19 87 GLU A N 1
ATOM 689 C CA . GLU A 1 87 ? 16.413 0.608 1.730 1.00 93.19 87 GLU A CA 1
ATOM 690 C C . GLU A 1 87 ? 14.945 0.693 2.162 1.00 93.19 87 GLU A C 1
ATOM 692 O O . GLU A 1 87 ? 14.642 0.587 3.355 1.00 93.19 87 GLU A O 1
ATOM 697 N N . CYS A 1 88 ? 14.032 0.824 1.193 1.00 94.31 88 CYS A N 1
ATOM 698 C CA . CYS A 1 88 ? 12.595 0.849 1.446 1.00 94.31 88 CYS A CA 1
ATOM 699 C C . CYS A 1 88 ? 12.131 -0.434 2.151 1.00 94.31 88 CYS A C 1
ATOM 701 O O . CYS A 1 88 ? 11.499 -0.366 3.207 1.00 94.31 88 CYS A O 1
ATOM 703 N N . ALA A 1 89 ? 12.523 -1.606 1.634 1.00 92.75 89 ALA A N 1
ATOM 704 C CA . ALA A 1 89 ? 12.203 -2.893 2.242 1.00 92.75 89 ALA A CA 1
ATOM 705 C C . ALA A 1 89 ? 12.711 -2.976 3.685 1.00 92.75 89 ALA A C 1
ATOM 707 O O . ALA A 1 89 ? 11.981 -3.395 4.579 1.00 92.75 89 ALA A O 1
ATOM 708 N N . HIS A 1 90 ? 13.942 -2.533 3.945 1.00 91.94 90 HIS A N 1
ATOM 709 C CA . HIS A 1 90 ? 14.502 -2.550 5.292 1.00 91.94 90 HIS A CA 1
ATOM 710 C C . HIS A 1 90 ? 13.745 -1.616 6.252 1.00 91.94 90 HIS A C 1
ATOM 712 O O . HIS A 1 90 ? 13.495 -1.998 7.396 1.00 91.94 90 HIS A O 1
ATOM 718 N N . LYS A 1 91 ? 13.348 -0.415 5.811 1.00 92.88 91 LYS A N 1
ATOM 719 C CA . LYS A 1 91 ? 12.536 0.509 6.624 1.00 92.88 91 LYS A CA 1
ATOM 720 C C . LYS A 1 91 ? 11.162 -0.077 6.941 1.00 92.88 91 LYS A C 1
ATOM 722 O O . LYS A 1 91 ? 10.761 -0.075 8.101 1.00 92.88 91 LYS A O 1
ATOM 727 N N . LEU A 1 92 ? 10.482 -0.623 5.937 1.00 91.94 92 LEU A N 1
ATOM 728 C CA . LEU A 1 92 ? 9.159 -1.224 6.094 1.00 91.94 92 LEU A CA 1
ATOM 729 C C . LEU A 1 92 ? 9.194 -2.464 6.999 1.00 91.94 92 LEU A C 1
ATOM 731 O O . LEU A 1 92 ? 8.309 -2.639 7.823 1.00 91.94 92 LEU A O 1
ATOM 735 N N . MET A 1 93 ? 10.254 -3.274 6.942 1.00 88.44 93 MET A N 1
ATOM 736 C CA . MET A 1 93 ? 10.412 -4.442 7.824 1.00 88.44 93 MET A CA 1
ATOM 737 C C . MET A 1 93 ? 10.693 -4.077 9.287 1.00 88.44 93 MET A C 1
ATOM 739 O O . MET A 1 93 ? 10.497 -4.903 10.175 1.00 88.44 93 MET A O 1
ATOM 743 N N . LYS A 1 94 ? 11.153 -2.850 9.559 1.00 88.19 94 LYS A N 1
ATOM 744 C CA . LYS A 1 94 ? 11.271 -2.333 10.931 1.00 88.19 94 LYS A CA 1
ATOM 745 C C . LYS A 1 94 ? 9.932 -1.871 11.500 1.00 88.19 94 LYS A C 1
ATOM 747 O O . LYS A 1 94 ? 9.834 -1.696 12.714 1.00 88.19 94 LYS A O 1
ATOM 752 N N . MET A 1 95 ? 8.920 -1.663 10.657 1.00 84.75 95 MET A N 1
ATOM 753 C CA . MET A 1 95 ? 7.573 -1.380 11.132 1.00 84.75 95 MET A CA 1
ATOM 754 C C . MET A 1 95 ? 7.004 -2.663 11.737 1.00 84.75 95 MET A C 1
ATOM 756 O O . MET A 1 95 ? 6.918 -3.696 11.078 1.00 84.75 95 MET A O 1
ATOM 760 N N . GLN A 1 96 ? 6.641 -2.613 13.016 1.00 76.62 96 GLN A N 1
ATOM 761 C CA . GLN A 1 96 ? 5.989 -3.734 13.686 1.00 76.62 96 GLN A CA 1
ATOM 762 C C . GLN A 1 96 ? 4.528 -3.784 13.239 1.00 76.62 96 GLN A C 1
ATOM 764 O O . GLN A 1 96 ? 3.667 -3.121 13.816 1.00 76.62 96 GLN A O 1
ATOM 769 N N . LEU A 1 97 ? 4.272 -4.532 12.168 1.00 80.25 97 LEU A N 1
ATOM 770 C CA . LEU A 1 97 ? 2.922 -4.781 11.677 1.00 80.25 97 LEU A CA 1
ATOM 771 C C . LEU A 1 97 ? 2.214 -5.760 12.613 1.00 80.25 97 LEU A C 1
ATOM 773 O O . LEU A 1 97 ? 2.799 -6.751 13.057 1.00 80.25 97 LEU A O 1
ATOM 777 N N . LYS A 1 98 ? 0.952 -5.467 12.929 1.00 82.88 98 LYS A N 1
ATOM 778 C CA . LYS A 1 98 ? 0.099 -6.425 13.635 1.00 82.88 98 LYS A CA 1
ATOM 779 C C . LYS A 1 98 ? -0.342 -7.520 12.655 1.00 82.88 98 LYS A C 1
ATOM 781 O O . LYS A 1 98 ? -0.553 -7.205 11.483 1.00 82.88 98 LYS A O 1
ATOM 786 N N . PRO A 1 99 ? -0.562 -8.760 13.127 1.00 77.88 99 PRO A N 1
ATOM 787 C CA . PRO A 1 99 ? -1.110 -9.819 12.287 1.00 77.88 99 PRO A CA 1
ATOM 788 C C . PRO A 1 99 ? -2.422 -9.375 11.625 1.00 77.88 99 PRO A C 1
ATOM 790 O O . PRO A 1 99 ? -3.324 -8.887 12.306 1.00 77.88 99 PRO A O 1
ATOM 793 N N . GLY A 1 100 ? -2.513 -9.527 10.307 1.00 82.69 100 GLY A N 1
ATOM 794 C CA . GLY A 1 100 ? -3.632 -9.093 9.466 1.00 82.69 100 GLY A CA 1
ATOM 795 C C . GLY A 1 100 ? -3.381 -7.787 8.702 1.00 82.69 100 GLY A C 1
ATOM 796 O O . GLY A 1 100 ? -4.064 -7.527 7.716 1.00 82.69 100 GLY A O 1
ATOM 797 N N . GLN A 1 101 ? -2.392 -6.979 9.097 1.00 87.44 101 GLN A N 1
ATOM 798 C CA . GLN A 1 101 ? -2.043 -5.731 8.399 1.00 87.44 101 GLN A CA 1
ATOM 799 C C . GLN A 1 101 ? -1.116 -5.950 7.195 1.00 87.44 101 GLN A C 1
ATOM 801 O O . GLN A 1 101 ? -0.872 -5.029 6.418 1.00 87.44 101 GLN A O 1
ATOM 806 N N . GLU A 1 102 ? -0.597 -7.162 7.014 1.00 88.00 102 GLU A N 1
ATOM 807 C CA . GLU A 1 102 ? 0.282 -7.522 5.902 1.00 88.00 102 GLU A CA 1
ATOM 808 C C . GLU A 1 102 ? -0.434 -7.412 4.551 1.00 88.00 102 GLU A C 1
ATOM 810 O O . GLU A 1 102 ? 0.178 -7.008 3.565 1.00 88.00 102 GLU A O 1
ATOM 815 N N . ILE A 1 103 ? -1.735 -7.717 4.514 1.00 90.25 103 ILE A N 1
ATOM 816 C CA . ILE A 1 103 ? -2.567 -7.579 3.309 1.00 90.25 103 ILE A CA 1
ATOM 817 C C . ILE A 1 103 ? -2.661 -6.104 2.908 1.00 90.25 103 ILE A C 1
ATOM 819 O O . ILE A 1 103 ? -2.484 -5.758 1.743 1.00 90.25 103 ILE A O 1
ATOM 823 N N . GLU A 1 104 ? -2.856 -5.226 3.892 1.00 91.06 104 GLU A N 1
ATOM 824 C CA . GLU A 1 104 ? -2.926 -3.782 3.680 1.00 91.06 104 GLU A CA 1
ATOM 825 C C . GLU A 1 104 ? -1.599 -3.218 3.152 1.00 91.06 104 GLU A C 1
ATOM 827 O O . GLU A 1 104 ? -1.585 -2.363 2.270 1.00 91.06 104 GLU A O 1
ATOM 832 N N . LEU A 1 105 ? -0.464 -3.743 3.629 1.00 92.12 105 LEU A N 1
ATOM 833 C CA . LEU A 1 105 ? 0.850 -3.400 3.082 1.00 92.12 105 LEU A CA 1
ATOM 834 C C . LEU A 1 105 ? 0.954 -3.764 1.591 1.00 92.12 105 LEU A C 1
ATOM 836 O O . LEU A 1 105 ? 1.435 -2.955 0.796 1.00 92.12 105 LEU A O 1
ATOM 840 N N . CYS A 1 106 ? 0.496 -4.960 1.210 1.00 93.06 106 CYS A N 1
ATOM 841 C CA . CYS A 1 106 ? 0.491 -5.405 -0.183 1.00 93.06 106 CYS A CA 1
ATOM 842 C C . CYS A 1 106 ? -0.416 -4.535 -1.068 1.00 93.06 106 CYS A C 1
ATOM 844 O O . CYS A 1 106 ? 0.004 -4.172 -2.168 1.00 93.06 106 CYS A O 1
ATOM 846 N N . HIS A 1 107 ? -1.607 -4.153 -0.587 1.00 92.62 107 HIS A N 1
ATOM 847 C CA . HIS A 1 107 ? -2.483 -3.208 -1.293 1.00 92.62 107 HIS A CA 1
ATOM 848 C C . HIS A 1 107 ? -1.792 -1.866 -1.511 1.00 92.62 107 HIS A C 1
ATOM 850 O O . HIS A 1 107 ? -1.691 -1.408 -2.646 1.00 92.62 107 HIS A O 1
ATOM 856 N N . MET A 1 108 ? -1.201 -1.297 -0.457 1.00 93.94 108 MET A N 1
ATOM 857 C CA . MET A 1 108 ? -0.497 -0.019 -0.552 1.00 93.94 108 MET A CA 1
ATOM 858 C C . MET A 1 108 ? 0.636 -0.032 -1.584 1.00 93.94 108 MET A C 1
ATOM 860 O O . MET A 1 108 ? 0.880 0.991 -2.220 1.00 93.94 108 MET A O 1
ATOM 864 N N . PHE A 1 109 ? 1.334 -1.155 -1.785 1.00 92.94 109 PHE A N 1
ATOM 865 C CA . PHE A 1 109 ? 2.379 -1.240 -2.816 1.00 92.94 109 PHE A CA 1
ATOM 866 C C . PHE A 1 109 ? 1.797 -1.105 -4.219 1.00 92.94 109 PHE A C 1
ATOM 868 O O . PHE A 1 109 ? 2.391 -0.436 -5.067 1.00 92.94 109 PHE A O 1
ATOM 875 N N . LEU A 1 110 ? 0.662 -1.760 -4.461 1.00 91.75 110 LEU A N 1
ATOM 876 C CA . LEU A 1 110 ? 0.017 -1.760 -5.763 1.00 91.75 110 LEU A CA 1
ATOM 877 C C . LEU A 1 110 ? -0.667 -0.420 -6.040 1.00 91.75 110 LEU A C 1
ATOM 879 O O . LEU A 1 110 ? -0.496 0.112 -7.132 1.00 91.75 110 LEU A O 1
ATOM 883 N N . ASP A 1 111 ? -1.330 0.161 -5.041 1.00 92.12 111 ASP A N 1
ATOM 884 C CA . ASP A 1 111 ? -1.965 1.477 -5.143 1.00 92.12 111 ASP A CA 1
ATOM 885 C C . ASP A 1 111 ? -0.924 2.565 -5.441 1.00 92.12 111 ASP A C 1
ATOM 887 O O . ASP A 1 111 ? -1.058 3.295 -6.423 1.00 92.12 111 ASP A O 1
ATOM 891 N N . CYS A 1 112 ? 0.188 2.601 -4.691 1.00 92.44 112 CYS A N 1
ATOM 892 C CA . CYS A 1 112 ? 1.290 3.529 -4.977 1.00 92.44 112 CYS A CA 1
ATOM 893 C C . CYS A 1 112 ? 1.849 3.327 -6.394 1.00 92.44 112 CYS A C 1
ATOM 895 O O . CYS A 1 112 ? 2.208 4.292 -7.063 1.00 92.44 112 CYS A O 1
ATOM 897 N N . CYS A 1 113 ? 1.939 2.076 -6.860 1.00 92.06 113 CYS A N 1
ATOM 898 C CA . CYS A 1 113 ? 2.409 1.765 -8.207 1.00 92.06 113 CYS A CA 1
ATOM 899 C C . CYS A 1 113 ? 1.412 2.219 -9.289 1.00 92.06 113 CYS A C 1
ATOM 901 O O . CYS A 1 113 ? 1.840 2.668 -10.352 1.00 92.06 113 CYS A O 1
ATOM 903 N N . ALA A 1 114 ? 0.107 2.093 -9.040 1.00 90.56 114 ALA A N 1
ATOM 904 C CA . ALA A 1 114 ? -0.959 2.471 -9.965 1.00 90.56 114 ALA A CA 1
ATOM 905 C C . ALA A 1 114 ? -1.148 3.994 -10.070 1.00 90.56 114 ALA A C 1
ATOM 907 O O . ALA A 1 114 ? -1.540 4.492 -11.125 1.00 90.56 114 ALA A O 1
ATOM 908 N N . GLU A 1 115 ? -0.832 4.744 -9.012 1.00 91.44 115 GLU A N 1
ATOM 909 C CA . GLU A 1 115 ? -0.845 6.213 -9.020 1.00 91.44 115 GLU A CA 1
ATOM 910 C C . GLU A 1 115 ? 0.269 6.823 -9.890 1.00 91.44 115 GLU A C 1
ATOM 912 O O . GLU A 1 115 ? 0.141 7.953 -10.374 1.00 91.44 115 GLU A O 1
ATOM 917 N N . GLN A 1 116 ? 1.369 6.095 -10.115 1.00 89.75 116 GLN A N 1
ATOM 918 C CA . GLN A 1 116 ? 2.469 6.588 -10.941 1.00 89.75 116 GLN A CA 1
ATOM 919 C C . GLN A 1 116 ? 2.083 6.634 -12.421 1.00 89.75 116 GLN A C 1
ATOM 921 O O . GLN A 1 116 ? 1.546 5.687 -12.992 1.00 89.75 116 GLN A O 1
ATOM 926 N N . ARG A 1 117 ? 2.446 7.732 -13.096 1.00 92.81 117 ARG A N 1
ATOM 927 C CA . ARG A 1 117 ? 2.164 7.917 -14.533 1.00 92.81 117 ARG A CA 1
ATOM 928 C C . ARG A 1 117 ? 2.823 6.847 -15.407 1.00 92.81 117 ARG A C 1
ATOM 930 O O . ARG A 1 117 ? 2.319 6.524 -16.480 1.00 92.81 117 ARG A O 1
ATOM 937 N N . THR A 1 118 ? 3.986 6.362 -14.992 1.00 94.19 118 THR A N 1
ATOM 938 C CA . THR A 1 118 ? 4.769 5.360 -15.713 1.00 94.19 118 THR A CA 1
ATOM 939 C C . THR A 1 118 ? 5.207 4.279 -14.753 1.00 94.19 118 THR A C 1
ATOM 941 O O . THR A 1 118 ? 5.623 4.582 -13.639 1.00 94.19 118 THR A O 1
ATOM 944 N N . TYR A 1 119 ? 5.172 3.031 -15.211 1.00 92.75 119 TYR A N 1
AT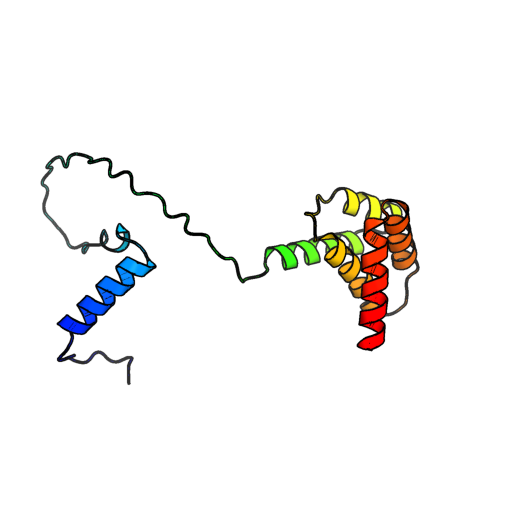OM 945 C CA . TYR A 1 119 ? 5.630 1.906 -14.412 1.00 92.75 119 TYR A CA 1
ATOM 946 C C . TYR A 1 119 ? 7.110 2.044 -14.043 1.00 92.75 119 TYR A C 1
ATOM 948 O O . TYR A 1 119 ? 7.980 2.145 -14.914 1.00 92.75 119 TYR A O 1
ATOM 956 N N . GLU A 1 120 ? 7.390 1.962 -12.747 1.00 91.75 120 GLU A N 1
ATOM 957 C CA . GLU A 1 120 ? 8.741 1.906 -12.211 1.00 91.75 120 GLU A CA 1
ATOM 958 C C . GLU A 1 120 ? 9.065 0.493 -11.727 1.00 91.75 120 GLU A C 1
ATOM 960 O O . GLU A 1 120 ? 8.340 -0.106 -10.930 1.00 91.75 120 GLU A O 1
ATOM 965 N N . LYS A 1 121 ? 10.220 -0.033 -12.155 1.00 92.62 121 LYS A N 1
ATOM 966 C CA . LYS A 1 121 ? 10.696 -1.369 -11.747 1.00 92.62 121 LYS A CA 1
ATOM 967 C C . LYS A 1 121 ? 10.883 -1.506 -10.232 1.00 92.62 121 LYS A C 1
ATOM 969 O O . LYS A 1 121 ? 10.882 -2.626 -9.727 1.00 92.62 121 LYS A O 1
ATOM 974 N N . PHE A 1 122 ? 11.031 -0.383 -9.530 1.00 93.81 122 PHE A N 1
ATOM 975 C CA . PHE A 1 122 ? 11.132 -0.292 -8.077 1.00 93.81 122 PHE A CA 1
ATOM 976 C C . PHE A 1 122 ? 10.049 -1.118 -7.365 1.00 93.81 122 PHE A C 1
ATOM 978 O O . PHE A 1 122 ? 10.380 -1.959 -6.532 1.00 93.81 122 PHE A O 1
ATOM 985 N N . TYR A 1 123 ? 8.776 -0.965 -7.750 1.00 93.62 123 TYR A N 1
ATOM 986 C CA . TYR A 1 123 ? 7.655 -1.642 -7.086 1.00 93.62 123 TYR A CA 1
ATOM 987 C C . TYR A 1 123 ? 7.673 -3.161 -7.295 1.00 93.62 123 TYR A C 1
ATOM 989 O O . TYR A 1 123 ? 7.402 -3.921 -6.365 1.00 93.62 123 TYR A O 1
ATOM 997 N N . GLY A 1 124 ? 8.064 -3.621 -8.489 1.00 93.06 124 GLY A N 1
ATOM 998 C CA . GLY A 1 124 ? 8.208 -5.051 -8.775 1.00 93.06 124 GLY A CA 1
ATOM 999 C C . GLY A 1 124 ? 9.334 -5.701 -7.967 1.00 93.06 124 GLY A C 1
ATOM 1000 O O . GLY A 1 124 ? 9.151 -6.778 -7.401 1.00 93.06 124 GLY A O 1
ATOM 1001 N N . LEU A 1 125 ? 10.484 -5.025 -7.865 1.00 94.62 125 LEU A N 1
ATOM 1002 C CA . LEU A 1 125 ? 11.622 -5.492 -7.066 1.00 94.62 125 LEU A CA 1
ATOM 1003 C C . LEU A 1 125 ? 11.306 -5.483 -5.565 1.00 94.62 125 LEU A C 1
ATOM 1005 O O . LEU A 1 125 ? 11.661 -6.427 -4.856 1.00 94.62 125 LEU A O 1
ATOM 1009 N N . LEU A 1 126 ? 10.595 -4.457 -5.087 1.00 94.06 126 LEU A N 1
ATOM 1010 C CA . LEU A 1 126 ? 10.138 -4.363 -3.704 1.00 94.06 126 LEU A CA 1
ATOM 1011 C C . LEU A 1 126 ? 9.196 -5.526 -3.358 1.00 94.06 126 LEU A C 1
ATOM 1013 O O . LEU A 1 126 ? 9.464 -6.267 -2.412 1.00 94.06 126 LEU A O 1
ATOM 1017 N N . ALA A 1 127 ? 8.151 -5.757 -4.159 1.00 93.38 127 ALA A N 1
ATOM 1018 C CA . ALA A 1 127 ? 7.214 -6.864 -3.952 1.00 93.38 127 ALA A CA 1
ATOM 1019 C C . ALA A 1 127 ? 7.915 -8.235 -3.989 1.00 93.38 127 ALA A C 1
ATOM 1021 O O . ALA A 1 127 ? 7.697 -9.074 -3.109 1.00 93.38 127 ALA A O 1
ATOM 1022 N N . GLN A 1 128 ? 8.829 -8.444 -4.947 1.00 93.69 128 GLN A N 1
ATOM 1023 C CA . GLN A 1 128 ? 9.638 -9.662 -5.028 1.00 93.69 128 GLN A CA 1
ATOM 1024 C C . GLN A 1 128 ? 10.473 -9.871 -3.758 1.00 93.69 128 GLN A C 1
ATOM 1026 O O . GLN A 1 128 ? 10.553 -10.987 -3.239 1.00 93.69 128 GLN A O 1
ATOM 1031 N N . ARG A 1 129 ? 11.095 -8.807 -3.237 1.00 93.69 129 ARG A N 1
ATOM 1032 C CA . ARG A 1 129 ? 11.905 -8.877 -2.018 1.00 93.69 129 ARG A CA 1
ATOM 1033 C C . ARG A 1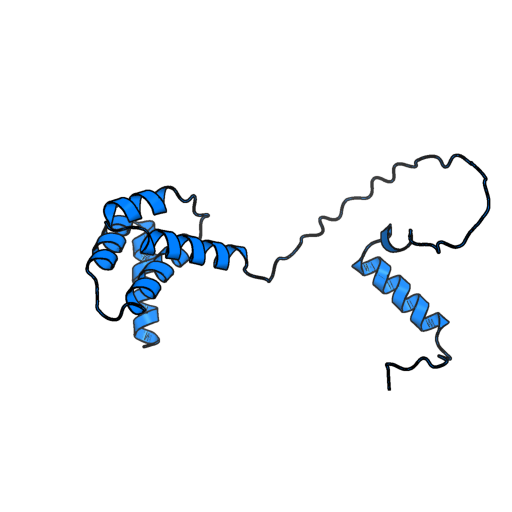 129 ? 11.069 -9.322 -0.821 1.00 93.69 129 ARG A C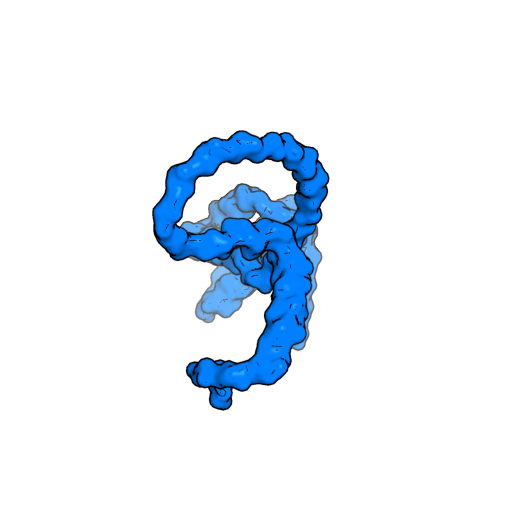 1
ATOM 1035 O O . ARG A 1 129 ? 11.513 -10.207 -0.093 1.00 93.69 129 ARG A O 1
ATOM 1042 N N . PHE A 1 130 ? 9.867 -8.774 -0.651 1.00 92.50 130 PHE A N 1
ATOM 1043 C CA . PHE A 1 130 ? 8.950 -9.175 0.420 1.00 92.50 130 PHE A CA 1
ATOM 1044 C C . PHE A 1 130 ? 8.526 -10.644 0.305 1.00 92.50 130 PHE A C 1
ATOM 1046 O O . PHE A 1 130 ? 8.642 -11.385 1.284 1.00 92.50 130 PHE A O 1
ATOM 1053 N N . CYS A 1 131 ? 8.152 -11.094 -0.896 1.00 92.69 131 CYS A N 1
ATOM 1054 C CA . CYS A 1 131 ? 7.789 -12.493 -1.153 1.00 92.69 131 CYS A CA 1
ATOM 1055 C C . CYS A 1 131 ? 8.943 -13.470 -0.870 1.00 92.69 131 CYS A C 1
ATOM 1057 O O . CYS A 1 131 ? 8.720 -14.581 -0.389 1.00 92.69 131 CYS A O 1
ATOM 1059 N N . ASN A 1 132 ? 10.184 -13.054 -1.145 1.00 91.94 132 ASN A N 1
ATOM 1060 C CA . ASN A 1 132 ? 11.374 -13.864 -0.889 1.00 91.94 132 ASN A CA 1
ATOM 1061 C C . ASN A 1 132 ? 11.735 -13.949 0.599 1.00 91.94 132 ASN A C 1
ATOM 1063 O O . ASN A 1 132 ? 12.291 -14.960 1.024 1.00 91.94 132 ASN A O 1
ATOM 1067 N N . ILE A 1 133 ? 11.462 -12.902 1.386 1.00 90.00 133 ILE A N 1
ATOM 1068 C CA . ILE A 1 133 ? 11.767 -12.901 2.822 1.00 90.00 133 ILE A CA 1
ATOM 1069 C C . ILE A 1 133 ? 10.743 -13.734 3.590 1.00 90.00 133 ILE A C 1
ATOM 1071 O O . ILE A 1 133 ? 11.123 -14.551 4.428 1.00 90.00 133 ILE A O 1
ATOM 1075 N N . ASN A 1 134 ? 9.452 -13.534 3.318 1.00 87.19 134 ASN A N 1
ATOM 1076 C CA . ASN A 1 134 ? 8.395 -14.267 3.997 1.00 87.19 134 ASN A CA 1
ATOM 1077 C C . ASN A 1 134 ? 7.287 -14.671 3.021 1.00 87.19 134 ASN A C 1
ATOM 1079 O O . ASN A 1 134 ? 6.682 -13.835 2.353 1.00 87.19 134 ASN A O 1
ATOM 1083 N N . ARG A 1 135 ? 6.972 -15.969 2.997 1.00 88.88 135 ARG A N 1
ATOM 1084 C CA . ARG A 1 135 ? 5.938 -16.528 2.117 1.00 88.88 135 ARG A CA 1
ATOM 1085 C C . ARG A 1 135 ? 4.526 -16.060 2.465 1.00 88.88 135 ARG A C 1
ATOM 1087 O O . ARG A 1 135 ? 3.640 -16.208 1.632 1.00 88.88 135 ARG A O 1
ATOM 1094 N N . ILE A 1 136 ? 4.327 -15.476 3.649 1.00 89.88 136 ILE A N 1
ATOM 1095 C CA . ILE A 1 136 ? 3.041 -14.897 4.064 1.00 89.88 136 ILE A CA 1
ATOM 1096 C C . ILE A 1 136 ? 2.561 -13.827 3.074 1.00 89.88 136 ILE A C 1
ATOM 1098 O O . ILE A 1 136 ? 1.362 -13.725 2.863 1.00 89.88 136 ILE A O 1
ATOM 1102 N N . TYR A 1 137 ? 3.465 -13.092 2.415 1.00 90.31 137 TYR A N 1
ATOM 1103 C CA . TYR A 1 137 ? 3.091 -12.045 1.456 1.00 90.31 137 TYR A CA 1
ATOM 1104 C C . TYR A 1 137 ? 2.650 -12.579 0.084 1.00 90.31 137 TYR A C 1
ATOM 1106 O O . TYR A 1 137 ? 2.003 -11.853 -0.664 1.00 90.31 137 TYR A O 1
ATOM 1114 N N . ILE A 1 138 ? 2.951 -13.839 -0.250 1.00 92.12 138 ILE A N 1
ATOM 1115 C CA . ILE A 1 138 ? 2.633 -14.409 -1.570 1.00 92.12 138 ILE A CA 1
ATOM 1116 C C . ILE A 1 138 ? 1.115 -14.519 -1.763 1.00 92.12 138 ILE A C 1
ATOM 1118 O O . ILE A 1 138 ? 0.595 -14.023 -2.756 1.00 92.12 138 ILE A O 1
ATOM 1122 N N . GLY A 1 139 ? 0.406 -15.111 -0.796 1.00 92.56 139 GLY A N 1
ATOM 1123 C CA . GLY A 1 139 ? -1.051 -15.278 -0.862 1.00 92.56 139 GLY A CA 1
ATOM 1124 C C . GLY A 1 139 ? -1.813 -13.953 -1.030 1.00 92.56 139 GLY A C 1
ATOM 1125 O O . GLY A 1 139 ? -2.621 -13.851 -1.947 1.00 92.56 139 GLY A O 1
ATOM 1126 N 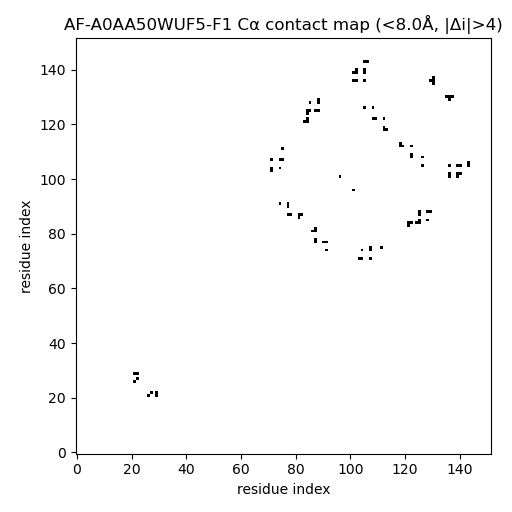N . PRO A 1 140 ? -1.527 -12.914 -0.221 1.00 92.62 140 PRO A N 1
ATOM 1127 C CA . PRO A 1 140 ? -2.091 -11.582 -0.407 1.00 92.62 140 PRO A CA 1
ATOM 1128 C C . PRO A 1 140 ? -1.851 -11.010 -1.806 1.00 92.62 140 PRO A C 1
ATOM 1130 O O . PRO A 1 140 ? -2.794 -10.538 -2.426 1.00 92.62 140 PRO A O 1
ATOM 1133 N N . PHE A 1 141 ? -0.630 -11.089 -2.351 1.00 93.44 141 PHE A N 1
ATOM 1134 C CA . PHE A 1 141 ? -0.374 -10.601 -3.712 1.00 93.44 141 PHE A CA 1
ATOM 1135 C C . PHE A 1 141 ? -1.143 -11.386 -4.788 1.00 93.44 141 PHE A C 1
ATOM 1137 O O . PHE A 1 141 ? -1.589 -10.787 -5.767 1.00 93.44 141 PHE A O 1
ATOM 1144 N N . GLU A 1 142 ? -1.322 -12.699 -4.622 1.00 93.00 142 GLU A N 1
ATOM 1145 C CA . GLU A 1 142 ? -2.127 -13.521 -5.535 1.00 93.00 142 GLU A CA 1
ATOM 1146 C C . GLU A 1 142 ? -3.615 -13.150 -5.497 1.00 93.00 142 GLU A C 1
ATOM 1148 O O . GLU A 1 142 ? -4.240 -13.038 -6.553 1.00 93.00 142 GLU A O 1
ATOM 1153 N N . GLU A 1 143 ? -4.181 -12.942 -4.307 1.00 92.44 143 GLU A N 1
ATOM 1154 C CA . GLU A 1 143 ? -5.577 -12.512 -4.149 1.00 92.44 143 GLU A CA 1
ATOM 1155 C C . GLU A 1 143 ? -5.791 -11.105 -4.715 1.00 92.44 143 GLU A C 1
ATOM 1157 O O . GLU A 1 143 ? -6.665 -10.916 -5.558 1.00 92.44 143 GLU A O 1
ATOM 1162 N N . ILE A 1 144 ? -4.913 -10.151 -4.384 1.00 91.94 144 ILE A N 1
ATOM 1163 C CA . ILE A 1 144 ? -4.982 -8.784 -4.921 1.00 91.94 144 ILE A CA 1
ATOM 1164 C C . ILE A 1 144 ? -4.941 -8.793 -6.452 1.00 91.94 144 ILE A C 1
ATOM 1166 O O . ILE A 1 144 ? -5.648 -8.016 -7.093 1.00 91.94 144 ILE A O 1
ATOM 1170 N N . PHE A 1 145 ? -4.137 -9.669 -7.061 1.00 91.19 145 PHE A N 1
ATOM 1171 C CA . PHE A 1 145 ? -4.081 -9.796 -8.515 1.00 91.19 145 PHE A CA 1
ATOM 1172 C C . PHE A 1 145 ? -5.419 -10.262 -9.107 1.00 91.19 145 PHE A C 1
ATOM 1174 O O . PHE A 1 145 ? -5.875 -9.691 -10.100 1.00 91.19 145 PHE A O 1
ATOM 1181 N N . LYS A 1 146 ? -6.061 -11.270 -8.500 1.00 92.56 146 LYS A N 1
ATOM 1182 C CA . LYS A 1 146 ? -7.387 -11.747 -8.930 1.00 92.56 146 LYS A CA 1
ATOM 1183 C C . LYS A 1 146 ? -8.435 -10.647 -8.797 1.00 92.56 146 LYS A C 1
ATOM 1185 O O . LYS A 1 146 ? -9.174 -10.411 -9.750 1.00 92.56 146 LYS A O 1
ATOM 1190 N N . ASP A 1 147 ? -8.455 -9.960 -7.660 1.00 91.12 147 ASP A N 1
ATOM 1191 C CA . ASP A 1 147 ? -9.430 -8.909 -7.364 1.00 91.12 147 ASP A CA 1
ATOM 1192 C C . ASP A 1 147 ? -9.265 -7.710 -8.299 1.00 91.12 147 ASP A C 1
ATOM 1194 O O . ASP A 1 147 ? -10.240 -7.215 -8.870 1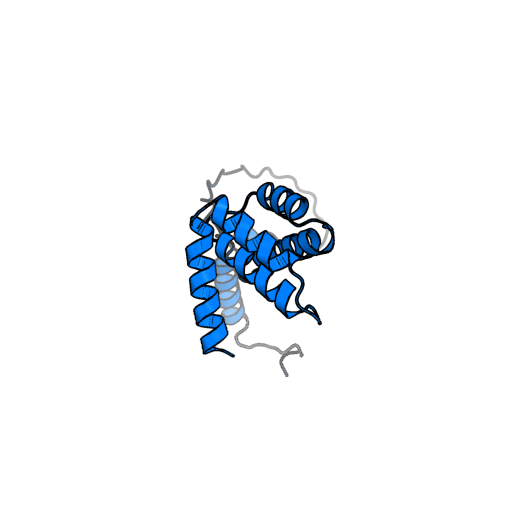.00 91.12 147 ASP A O 1
ATOM 1198 N N . SER A 1 148 ? -8.019 -7.288 -8.521 1.00 88.12 148 SER A N 1
ATOM 1199 C CA . SER A 1 148 ? -7.692 -6.196 -9.441 1.00 88.12 148 SER A CA 1
ATOM 1200 C C . SER A 1 148 ? -8.103 -6.535 -10.870 1.00 88.12 148 SER A C 1
ATOM 1202 O O . SER A 1 148 ? -8.638 -5.683 -11.567 1.00 88.12 148 SER A O 1
ATOM 1204 N N . TYR A 1 149 ? -7.899 -7.781 -11.310 1.00 89.50 149 TYR A N 1
ATOM 1205 C CA . TYR A 1 149 ? -8.301 -8.216 -12.647 1.00 89.50 149 TYR A CA 1
ATOM 1206 C C . TYR A 1 149 ? -9.821 -8.361 -12.801 1.00 89.50 149 TYR A C 1
ATOM 1208 O O . TYR A 1 149 ? -10.350 -8.100 -13.874 1.00 89.50 149 TYR A O 1
ATOM 1216 N N . ALA A 1 150 ? -10.527 -8.786 -11.752 1.00 92.25 150 ALA A N 1
ATOM 1217 C CA . ALA A 1 150 ? -11.982 -8.921 -11.777 1.00 92.25 150 ALA A CA 1
ATOM 1218 C C . ALA A 1 150 ? -12.713 -7.567 -11.730 1.00 92.25 150 ALA A C 1
ATOM 1220 O O . ALA A 1 150 ? -13.844 -7.470 -12.205 1.00 92.25 150 ALA A O 1
ATOM 1221 N N . THR A 1 151 ? -12.082 -6.552 -11.133 1.00 85.38 151 THR A N 1
ATOM 1222 C CA . THR A 1 151 ? -12.665 -5.215 -10.933 1.00 85.38 151 THR A CA 1
ATOM 1223 C C . THR A 1 151 ? -12.261 -4.213 -12.026 1.00 85.38 151 THR A C 1
ATOM 1225 O O . THR A 1 151 ? -12.947 -3.204 -12.192 1.00 85.38 151 THR A O 1
ATOM 1228 N N . ALA A 1 152 ? -11.170 -4.475 -12.757 1.00 56.34 152 ALA A N 1
ATOM 1229 C CA . ALA A 1 152 ? -10.710 -3.677 -13.902 1.00 56.34 152 ALA A CA 1
ATOM 1230 C C . ALA A 1 152 ? -11.601 -3.846 -15.145 1.00 56.34 152 ALA A C 1
ATOM 1232 O O . ALA A 1 152 ? -11.803 -2.825 -15.844 1.00 56.34 152 ALA A O 1
#

Sequence (152 aa):
ITDVFKFDDKYEENEQKYKTLSKEILGSEAESGEEDGPDGSGSEESEEEEEDGEKKDMMIIDKTETNLVALRRTIYLTINSSLDFEECAHKLMKMQLKPGQEIELCHMFLDCCAEQRTYEKFYGLLAQRFCNINRIYIGPFEEIFKDSYATA

Radius of gyration: 28.62 Å; Cα contacts (8 Å, |Δi|>4): 53; chains: 1; bounding box: 64×48×73 Å

pLDDT: mean 79.38, std 19.0, range [33.59, 94.62]

Foldseek 3Di:
DVPDDDDDPCVVVVVVVVVVVCCVPPNPVVPPPPDDDDDDDDDDDDDPPPPPPPPPPPPPPDPPCVVLVVVLVVLLCLVVVDDALVSSLVVVVVPPDDPPCLLVSLVSLVVSQVPDPDGDCSSVVNLVVVCVVDVVNVVSNVVVVVVVVVVD

Organism: NCBI:txid2847732

Nearest PDB structures (foldseek):
  6ff7-assembly1_T  TM=7.780E-01  e=6.547E-10  Homo sapiens
  8i0u-assembly1_V  TM=7.566E-01  e=6.173E-10  Homo sapiens
  7qtt-assembly1_W  TM=7.552E-01  e=1.999E-09  Homo sapiens
  7dvq-assembly1_V  TM=7.599E-01  e=2.249E-09  Homo sapiens
  6zym-assembly1_T  TM=9.739E-01  e=8.595E-08  Homo sapiens

Secondary structure (DSSP, 8-state):
--SS----TTHHHHHHHHHHHHHHHH-GGGG--------------------------------S-HHHHHHHHHHHHHHHT-SSHHHHHHHHHTS-PPTT-HHHHHHHHHHHHHHSSS--HHHHHHHHHHHHH-GGGHHHHHHHHHHHHHH-

InterPro domains:
  IPR003891 Initiation factor eIF-4 gamma, MA3 [PF02847] (71-150)
  IPR003891 Initiation factor eIF-4 gamma, MA3 [PS51366] (70-152)
  IPR003891 Initiation factor eIF-4 gamma, MA3 [SM00544] (71-152)
  IPR050781 Pre-mRNA-splicing factor CWC22 [PTHR18034] (3-151)